Protein AF-A0A535PEY5-F1 (afdb_monomer)

Structure (mmCIF, N/CA/C/O backbone):
data_AF-A0A535PEY5-F1
#
_entry.id   AF-A0A535PEY5-F1
#
loop_
_atom_site.group_PDB
_atom_site.id
_atom_site.type_symbol
_atom_site.label_atom_id
_atom_site.label_alt_id
_atom_site.label_comp_id
_atom_site.label_asym_id
_atom_site.label_entity_id
_atom_site.label_seq_id
_atom_site.pdbx_PDB_ins_code
_atom_site.Cartn_x
_atom_site.Cartn_y
_atom_site.Cartn_z
_atom_site.occupancy
_atom_site.B_iso_or_equiv
_atom_site.auth_seq_id
_atom_site.auth_comp_id
_atom_site.auth_asym_id
_atom_site.auth_atom_id
_atom_site.pdbx_PDB_model_num
ATOM 1 N N . MET A 1 1 ? -4.919 7.114 -1.959 1.00 91.19 1 MET A N 1
ATOM 2 C CA . MET A 1 1 ? -4.422 6.263 -3.065 1.00 91.19 1 MET A CA 1
ATOM 3 C C . MET A 1 1 ? -2.919 6.456 -3.165 1.00 91.19 1 MET A C 1
ATOM 5 O O . MET A 1 1 ? -2.481 7.577 -2.942 1.00 91.19 1 MET A O 1
ATOM 9 N N . ASP A 1 2 ? -2.171 5.407 -3.493 1.00 95.12 2 ASP A N 1
ATOM 10 C CA . ASP A 1 2 ? -0.715 5.400 -3.679 1.00 95.12 2 ASP A CA 1
ATOM 11 C C . ASP A 1 2 ? -0.385 4.784 -5.051 1.00 95.12 2 ASP A C 1
ATOM 13 O O . ASP A 1 2 ? -0.748 3.637 -5.315 1.00 95.12 2 ASP A O 1
ATOM 17 N N . LEU A 1 3 ? 0.208 5.565 -5.959 1.00 94.94 3 LEU A N 1
ATOM 18 C CA . LEU A 1 3 ? 0.421 5.196 -7.365 1.00 94.94 3 LEU A CA 1
ATOM 19 C C . LEU A 1 3 ? 1.914 4.975 -7.616 1.00 94.94 3 LEU A C 1
ATOM 21 O O . LEU A 1 3 ? 2.681 5.934 -7.590 1.00 94.94 3 LEU A O 1
ATOM 25 N N . GLY A 1 4 ? 2.318 3.731 -7.879 1.00 92.50 4 GLY A N 1
ATOM 26 C CA . GLY A 1 4 ? 3.728 3.333 -7.832 1.00 92.50 4 GLY A CA 1
ATOM 27 C C . GLY A 1 4 ? 4.163 3.030 -6.400 1.00 92.50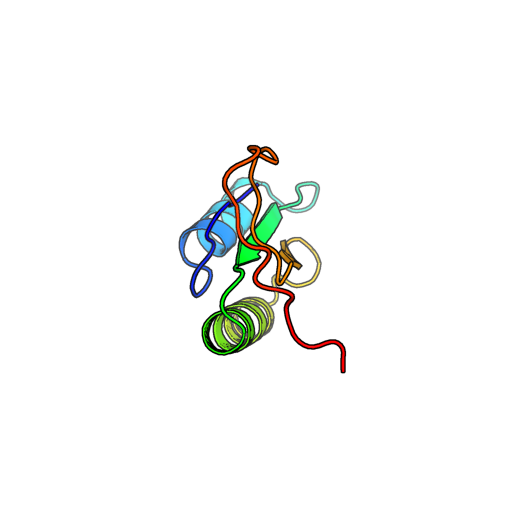 4 GLY A C 1
ATOM 28 O O . GLY A 1 4 ? 5.161 3.561 -5.919 1.00 92.50 4 GLY A O 1
ATOM 29 N N . ALA A 1 5 ? 3.380 2.197 -5.712 1.00 95.88 5 ALA A N 1
ATOM 30 C CA . ALA A 1 5 ? 3.544 1.894 -4.297 1.00 95.88 5 ALA A CA 1
ATOM 31 C C . ALA A 1 5 ? 4.890 1.224 -3.969 1.00 95.88 5 ALA A C 1
ATOM 33 O O . ALA A 1 5 ? 5.300 1.238 -2.805 1.00 95.88 5 ALA A O 1
ATOM 34 N N . ASN A 1 6 ? 5.602 0.672 -4.963 1.00 96.56 6 ASN A N 1
ATOM 35 C CA . ASN A 1 6 ? 6.876 -0.015 -4.788 1.00 96.56 6 ASN A CA 1
ATOM 36 C C . ASN A 1 6 ? 6.754 -1.059 -3.661 1.00 96.56 6 ASN A C 1
ATOM 38 O O . ASN A 1 6 ? 5.831 -1.863 -3.685 1.00 96.56 6 ASN A O 1
ATOM 42 N N . ILE A 1 7 ? 7.612 -1.020 -2.641 1.00 96.75 7 ILE A N 1
ATOM 43 C CA . ILE A 1 7 ? 7.544 -1.907 -1.470 1.00 96.75 7 ILE A CA 1
ATOM 44 C C . ILE A 1 7 ? 6.632 -1.391 -0.335 1.00 96.75 7 ILE A C 1
ATOM 46 O O . ILE A 1 7 ? 6.692 -1.907 0.776 1.00 96.75 7 ILE A O 1
ATOM 50 N N . GLY A 1 8 ? 5.805 -0.369 -0.565 1.00 94.88 8 GLY A N 1
ATOM 51 C CA . GLY A 1 8 ? 4.738 0.041 0.358 1.00 94.88 8 GLY A CA 1
ATOM 52 C C . GLY A 1 8 ? 5.084 1.117 1.385 1.00 94.88 8 GLY A C 1
ATOM 53 O O . GLY A 1 8 ? 4.304 1.318 2.310 1.00 94.88 8 GLY A O 1
ATOM 54 N N . LEU A 1 9 ? 6.204 1.837 1.247 1.00 95.88 9 LEU A N 1
ATOM 55 C CA . LEU A 1 9 ? 6.601 2.885 2.204 1.00 95.88 9 LEU A CA 1
ATOM 56 C C . LEU A 1 9 ? 5.501 3.945 2.399 1.00 95.88 9 LEU A C 1
ATOM 58 O O . LEU A 1 9 ? 5.098 4.231 3.526 1.00 95.88 9 LEU A O 1
ATOM 62 N N . THR A 1 10 ? 4.997 4.511 1.300 1.00 96.19 10 THR A N 1
ATOM 63 C CA . THR A 1 10 ? 3.971 5.563 1.342 1.00 96.19 10 THR A CA 1
ATOM 64 C C . THR A 1 10 ? 2.606 4.992 1.727 1.00 96.19 10 THR A C 1
ATOM 66 O O . THR A 1 10 ? 1.925 5.569 2.575 1.00 96.19 10 THR A O 1
ATOM 69 N N . ALA A 1 11 ? 2.222 3.836 1.176 1.00 95.38 11 ALA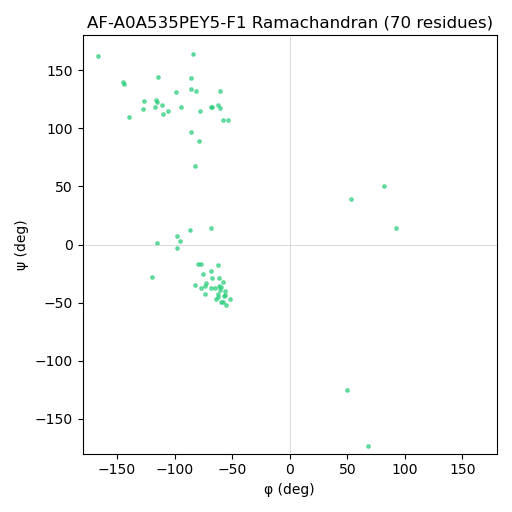 A N 1
ATOM 70 C CA . ALA A 1 11 ? 0.984 3.143 1.531 1.00 95.38 11 ALA A CA 1
ATOM 71 C C . ALA A 1 11 ? 0.880 2.828 3.037 1.00 95.38 11 ALA A C 1
ATOM 73 O O . ALA A 1 11 ? -0.166 3.073 3.642 1.00 95.38 11 ALA A O 1
ATOM 74 N N . LEU A 1 12 ? 1.959 2.344 3.661 1.00 94.38 12 LEU A N 1
ATOM 75 C CA . LEU A 1 12 ? 1.993 2.021 5.093 1.00 94.38 12 LEU A CA 1
ATOM 76 C C . LEU A 1 12 ? 2.026 3.271 5.981 1.00 94.38 12 LEU A C 1
ATOM 78 O O . LEU A 1 12 ? 1.380 3.302 7.030 1.00 94.38 12 LEU A O 1
ATOM 82 N N . ALA A 1 13 ? 2.711 4.333 5.551 1.00 94.06 13 ALA A N 1
ATOM 83 C CA . ALA A 1 13 ? 2.632 5.622 6.234 1.00 94.06 13 ALA A CA 1
ATOM 84 C C . ALA A 1 13 ? 1.197 6.184 6.197 1.00 94.06 13 ALA A C 1
ATOM 86 O O . ALA A 1 13 ? 0.680 6.656 7.212 1.00 94.06 13 ALA A O 1
ATOM 87 N N . ALA A 1 14 ? 0.523 6.076 5.047 1.00 92.06 14 ALA A N 1
ATOM 88 C CA . ALA A 1 14 ? -0.866 6.493 4.888 1.00 92.06 14 ALA A CA 1
ATOM 89 C C . ALA A 1 14 ? -1.824 5.649 5.742 1.00 92.06 14 ALA A C 1
ATOM 91 O O . ALA A 1 14 ? -2.748 6.211 6.323 1.00 92.06 14 ALA A O 1
ATOM 92 N N . PHE A 1 15 ? -1.582 4.342 5.884 1.00 89.69 15 PHE A N 1
ATOM 93 C CA . PHE A 1 15 ? -2.356 3.458 6.766 1.00 89.69 15 PHE A CA 1
ATOM 94 C C . PHE A 1 15 ? -2.464 4.015 8.195 1.00 89.69 15 PHE A C 1
ATOM 96 O O . PHE A 1 15 ? -3.563 4.098 8.741 1.00 89.69 15 PHE A O 1
ATOM 103 N N . SER A 1 16 ? -1.351 4.476 8.774 1.00 85.00 16 SER A N 1
ATOM 104 C CA . SER A 1 16 ? -1.364 5.065 10.122 1.00 85.00 16 SER A CA 1
ATOM 105 C C . SER A 1 16 ? -2.114 6.401 10.186 1.00 85.00 16 SER A C 1
ATOM 107 O O . SER A 1 16 ? -2.677 6.742 11.223 1.00 85.00 16 SER A O 1
ATOM 109 N N . ALA A 1 17 ? -2.140 7.157 9.087 1.00 91.44 17 ALA A N 1
ATOM 110 C CA . ALA A 1 17 ? -2.764 8.476 9.030 1.00 91.44 17 ALA A CA 1
ATOM 111 C C . ALA A 1 17 ? -4.285 8.431 8.802 1.00 91.44 17 ALA A C 1
ATOM 113 O O . ALA A 1 17 ? -5.001 9.285 9.319 1.00 91.44 17 ALA A O 1
ATOM 114 N N . VAL A 1 18 ? -4.789 7.464 8.026 1.00 92.69 18 VAL A N 1
ATOM 115 C CA . VAL A 1 18 ? -6.218 7.399 7.658 1.00 92.69 18 VAL A CA 1
ATOM 116 C C . VAL A 1 18 ? -7.109 6.807 8.758 1.00 92.69 18 VAL A C 1
ATOM 118 O O . VAL A 1 18 ? -8.324 7.002 8.734 1.00 92.69 18 VAL A O 1
ATOM 121 N N . GLY A 1 19 ? -6.515 6.120 9.737 1.00 85.56 19 GLY A N 1
ATOM 122 C CA . GLY A 1 19 ? -7.231 5.528 10.864 1.00 85.56 19 GLY A CA 1
ATOM 123 C C . GLY A 1 19 ? -8.147 4.350 10.484 1.00 85.56 19 GLY A C 1
ATOM 124 O O . GLY A 1 19 ? -8.150 3.899 9.340 1.00 85.56 19 GLY A O 1
ATOM 125 N N . PRO A 1 20 ? -8.950 3.837 11.436 1.00 82.81 20 PRO A N 1
ATOM 126 C CA . PRO A 1 20 ? -9.675 2.567 11.281 1.00 82.81 20 PRO A CA 1
ATOM 127 C C . PRO A 1 20 ? -10.799 2.572 10.239 1.00 82.81 20 PRO A C 1
ATOM 129 O O . PRO A 1 20 ? -11.206 1.513 9.778 1.00 82.81 20 PRO A O 1
ATOM 132 N N . SER A 1 21 ? -11.339 3.746 9.904 1.00 89.69 21 SER A N 1
ATOM 133 C CA . SER A 1 21 ? -12.385 3.905 8.885 1.00 89.69 21 SER A CA 1
ATOM 134 C C . SER A 1 21 ? -11.833 4.332 7.524 1.00 89.69 21 SER A C 1
ATOM 136 O O . SER A 1 21 ? -12.603 4.535 6.586 1.00 89.69 21 SER A O 1
ATOM 138 N N . GLY A 1 22 ? -10.524 4.561 7.435 1.00 94.25 22 GLY A N 1
ATOM 139 C CA . GLY A 1 22 ? -9.852 4.932 6.204 1.00 94.25 22 GLY A CA 1
ATOM 140 C C . GLY A 1 22 ? -9.497 3.721 5.351 1.00 94.25 22 GLY A C 1
ATOM 141 O O . GLY A 1 22 ? -9.489 2.593 5.832 1.00 94.25 22 GLY A O 1
ATOM 142 N N . HIS A 1 23 ? -9.178 3.964 4.079 1.00 96.69 23 HIS A N 1
ATOM 143 C CA . HIS A 1 23 ? -8.744 2.915 3.157 1.00 96.69 23 HIS A CA 1
ATOM 144 C C . HIS A 1 23 ? -7.682 3.432 2.185 1.00 96.69 23 HIS A C 1
ATOM 146 O O . HIS A 1 23 ? -7.788 4.544 1.654 1.00 96.69 23 HIS A O 1
ATOM 152 N N . VAL A 1 24 ? -6.654 2.629 1.927 1.00 97.50 24 VAL A N 1
ATOM 153 C CA . VAL A 1 24 ? -5.535 2.948 1.035 1.00 97.50 24 VAL A CA 1
ATOM 154 C C . VAL A 1 24 ? -5.526 1.967 -0.135 1.00 97.50 24 VAL A C 1
ATOM 156 O O . VAL A 1 24 ? -5.332 0.771 0.032 1.00 97.50 24 VAL A O 1
ATOM 159 N N . HIS A 1 25 ? -5.687 2.487 -1.350 1.00 97.81 25 HIS A N 1
ATOM 160 C CA . HIS A 1 25 ? -5.480 1.727 -2.587 1.00 97.81 25 HIS A CA 1
ATOM 161 C C . HIS A 1 25 ? -4.050 1.949 -3.085 1.00 97.81 25 HIS A C 1
ATOM 163 O O . HIS A 1 25 ? -3.709 3.099 -3.378 1.00 97.81 25 HIS A O 1
ATOM 169 N N . ALA A 1 26 ? -3.245 0.890 -3.171 1.00 97.88 26 ALA A N 1
ATOM 170 C CA . ALA A 1 26 ? -1.824 0.937 -3.524 1.00 97.88 26 ALA A CA 1
ATOM 171 C C . ALA A 1 26 ? -1.564 0.195 -4.844 1.00 97.88 26 ALA A C 1
ATOM 173 O O . ALA A 1 26 ? -1.919 -0.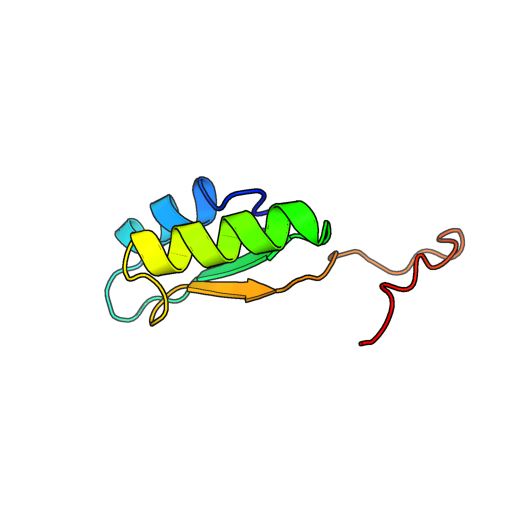971 -4.967 1.00 97.88 26 ALA A O 1
ATOM 174 N N . PHE A 1 27 ? -0.963 0.847 -5.837 1.00 98.19 27 PHE A N 1
ATOM 175 C CA . PHE A 1 27 ? -0.775 0.294 -7.184 1.00 98.19 27 PHE A CA 1
ATOM 176 C C . PHE A 1 27 ? 0.710 0.100 -7.486 1.00 98.19 27 PHE A C 1
ATOM 178 O O . PHE A 1 27 ? 1.456 1.074 -7.452 1.00 98.19 27 PHE A O 1
ATOM 185 N N . GLU A 1 28 ? 1.138 -1.116 -7.819 1.00 97.81 28 GLU A N 1
ATOM 186 C CA . GLU A 1 28 ? 2.521 -1.425 -8.208 1.00 97.81 28 GLU A CA 1
ATOM 187 C C . GLU A 1 28 ? 2.536 -2.429 -9.372 1.00 97.81 28 GLU A C 1
ATOM 189 O O . GLU A 1 28 ? 2.175 -3.589 -9.171 1.00 97.81 28 GLU A O 1
ATOM 194 N N . PRO A 1 29 ? 2.923 -2.030 -10.597 1.00 96.75 29 PRO A N 1
ATOM 195 C CA . PRO A 1 29 ? 2.852 -2.909 -11.762 1.00 96.75 29 PRO A CA 1
ATOM 196 C C . PRO A 1 29 ? 3.931 -3.992 -11.819 1.00 96.75 29 PRO A C 1
ATOM 198 O O . PRO A 1 29 ? 3.704 -5.019 -12.460 1.00 96.75 29 PRO A O 1
ATOM 201 N N . HIS A 1 30 ? 5.098 -3.809 -11.199 1.00 97.25 30 HIS A N 1
ATOM 202 C CA . HIS A 1 30 ? 6.183 -4.776 -11.317 1.00 97.25 30 HIS A CA 1
ATOM 203 C C . HIS A 1 30 ? 5.926 -5.999 -10.412 1.00 97.25 30 HIS A C 1
ATOM 205 O O . HIS A 1 30 ? 6.022 -5.867 -9.191 1.00 97.25 30 HIS A O 1
ATOM 211 N N . PRO A 1 31 ? 5.723 -7.223 -10.948 1.00 95.75 31 PRO A N 1
ATOM 212 C CA . PRO A 1 31 ? 5.254 -8.372 -10.158 1.00 95.75 31 PRO A CA 1
ATOM 213 C C . PRO A 1 31 ? 6.145 -8.719 -8.957 1.00 95.75 31 PRO A C 1
ATOM 215 O O . PRO A 1 31 ? 5.666 -8.882 -7.846 1.00 95.75 31 PRO A O 1
ATOM 218 N N . ARG A 1 32 ? 7.472 -8.725 -9.145 1.00 97.25 32 ARG A N 1
ATOM 219 C CA . ARG A 1 32 ? 8.417 -8.981 -8.040 1.00 97.25 32 ARG A CA 1
ATOM 220 C C . ARG A 1 32 ? 8.328 -7.935 -6.923 1.00 97.25 32 ARG A C 1
ATOM 222 O O . ARG A 1 32 ? 8.554 -8.260 -5.768 1.00 97.25 32 ARG A O 1
ATOM 229 N N . ILE A 1 33 ? 8.086 -6.672 -7.276 1.00 97.75 33 ILE A N 1
ATOM 230 C CA . ILE A 1 33 ? 8.013 -5.582 -6.298 1.00 97.75 33 ILE A CA 1
ATOM 231 C C . ILE A 1 33 ? 6.662 -5.641 -5.584 1.00 97.75 33 ILE A C 1
ATOM 233 O O . ILE A 1 33 ? 6.602 -5.476 -4.370 1.00 97.75 33 ILE A O 1
ATOM 237 N N . PHE A 1 34 ? 5.607 -5.984 -6.321 1.00 98.25 34 PHE A N 1
ATOM 238 C CA . PHE A 1 34 ? 4.286 -6.250 -5.775 1.00 98.25 34 PHE A CA 1
ATOM 239 C C . PHE A 1 34 ? 4.292 -7.356 -4.706 1.00 98.25 34 PHE A C 1
ATOM 241 O O . PHE A 1 34 ? 3.661 -7.190 -3.667 1.00 98.25 34 PHE A O 1
ATOM 248 N N . ASP A 1 35 ? 5.058 -8.436 -4.887 1.00 98.31 35 ASP A N 1
ATOM 249 C CA . ASP A 1 35 ? 5.184 -9.478 -3.855 1.00 98.31 35 ASP A CA 1
ATOM 250 C C . ASP A 1 35 ? 5.767 -8.919 -2.539 1.00 98.31 35 ASP A C 1
ATOM 252 O O . ASP A 1 35 ? 5.296 -9.251 -1.450 1.00 98.31 35 ASP A O 1
ATOM 256 N N . PHE A 1 36 ? 6.751 -8.013 -2.622 1.00 98.44 36 PHE A N 1
ATOM 257 C CA . PHE A 1 36 ? 7.284 -7.322 -1.441 1.00 98.44 36 PHE A CA 1
ATOM 258 C C . PHE A 1 36 ? 6.269 -6.356 -0.821 1.00 98.44 36 PHE A C 1
ATOM 260 O O . PHE A 1 36 ? 6.207 -6.254 0.403 1.00 98.44 36 PHE A O 1
ATOM 267 N N . LEU A 1 37 ? 5.462 -5.665 -1.634 1.00 98.38 37 LEU A N 1
ATOM 268 C CA . LEU A 1 37 ? 4.362 -4.824 -1.151 1.00 98.38 37 LEU A CA 1
ATOM 269 C C . LEU A 1 37 ? 3.366 -5.640 -0.324 1.00 98.38 37 LEU A C 1
ATOM 271 O O . LEU A 1 37 ? 3.035 -5.237 0.789 1.00 98.38 37 LEU A O 1
ATOM 275 N N . VAL A 1 38 ? 2.915 -6.783 -0.847 1.00 98.44 38 VAL A N 1
ATOM 276 C CA . VAL A 1 38 ? 1.981 -7.681 -0.150 1.00 98.44 38 VAL A CA 1
ATOM 277 C C . VAL A 1 38 ? 2.593 -8.168 1.161 1.00 98.44 38 VAL A C 1
ATOM 279 O O . VAL A 1 38 ? 1.983 -7.990 2.213 1.00 98.44 38 VAL A O 1
ATOM 282 N N . GLY A 1 39 ? 3.832 -8.670 1.126 1.00 98.25 39 GLY A N 1
ATOM 283 C CA . GLY A 1 39 ? 4.519 -9.125 2.337 1.00 98.25 39 GLY A CA 1
ATOM 284 C C . GLY A 1 39 ? 4.691 -8.019 3.385 1.00 98.25 39 GLY A C 1
ATOM 285 O O . GLY A 1 39 ? 4.545 -8.268 4.579 1.00 98.25 39 GLY A O 1
ATOM 286 N N . ASN A 1 40 ? 4.938 -6.776 2.964 1.00 97.94 40 ASN A N 1
ATOM 287 C CA . ASN A 1 40 ? 5.037 -5.643 3.883 1.00 97.94 40 ASN A CA 1
ATOM 288 C C . ASN A 1 40 ? 3.674 -5.220 4.453 1.00 97.94 40 ASN A C 1
ATOM 290 O O . ASN A 1 40 ? 3.617 -4.794 5.607 1.00 97.94 40 ASN A O 1
ATOM 294 N N . ILE A 1 41 ? 2.581 -5.352 3.696 1.00 97.81 41 ILE A N 1
ATOM 295 C CA . ILE A 1 41 ? 1.217 -5.135 4.204 1.00 97.81 41 ILE A CA 1
ATOM 296 C C . ILE A 1 41 ? 0.884 -6.174 5.283 1.00 97.81 41 ILE A C 1
ATOM 298 O O . ILE A 1 41 ? 0.439 -5.791 6.367 1.00 97.81 41 ILE A O 1
ATOM 302 N N . GLU A 1 42 ? 1.168 -7.452 5.022 1.00 97.88 42 GLU A N 1
AT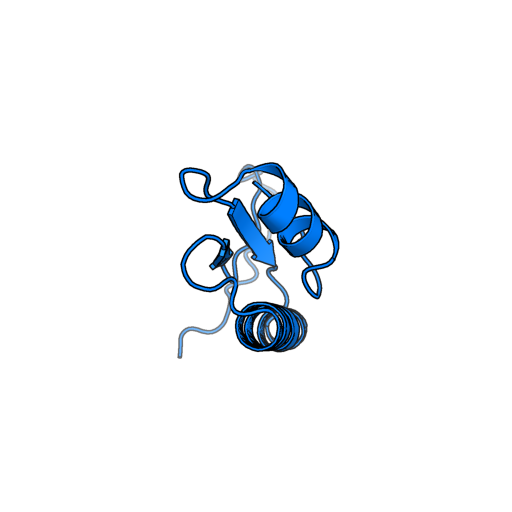OM 303 C CA . GLU A 1 42 ? 0.959 -8.554 5.973 1.00 97.88 42 GLU A CA 1
ATOM 304 C C . GLU A 1 42 ? 1.816 -8.387 7.237 1.00 97.88 42 GLU A C 1
ATOM 306 O O . GLU A 1 42 ? 1.324 -8.473 8.365 1.00 97.88 42 GLU A O 1
ATOM 311 N N . LEU A 1 43 ? 3.101 -8.049 7.073 1.00 97.38 43 LEU A N 1
ATOM 312 C CA . LEU A 1 43 ? 4.024 -7.820 8.190 1.00 97.38 43 LEU A CA 1
ATOM 313 C C . LEU A 1 43 ? 3.534 -6.712 9.138 1.00 97.38 43 LEU A C 1
ATOM 315 O O . LEU A 1 43 ? 3.774 -6.778 10.345 1.00 97.38 43 LEU A O 1
ATOM 319 N N . ASN A 1 44 ? 2.838 -5.708 8.601 1.00 94.88 44 ASN A N 1
ATOM 320 C CA . ASN A 1 44 ? 2.310 -4.575 9.362 1.00 94.88 44 ASN A CA 1
ATOM 321 C C . ASN A 1 44 ? 0.846 -4.748 9.790 1.00 94.88 44 ASN A C 1
ATOM 323 O O . ASN A 1 44 ? 0.297 -3.835 10.410 1.00 94.88 44 ASN A O 1
ATOM 327 N N . ARG A 1 45 ? 0.219 -5.898 9.504 1.00 95.31 45 ARG A N 1
ATOM 328 C CA . ARG A 1 45 ? -1.204 -6.161 9.778 1.00 95.31 45 ARG A CA 1
ATOM 329 C C . ARG A 1 45 ? -2.131 -5.085 9.203 1.00 95.31 45 ARG A C 1
ATOM 331 O O . ARG A 1 45 ? -3.067 -4.624 9.862 1.00 95.31 45 ARG A O 1
ATOM 338 N N . ALA A 1 46 ? -1.800 -4.611 8.006 1.00 95.56 46 ALA A N 1
ATOM 339 C CA . ALA A 1 46 ? -2.501 -3.518 7.345 1.00 95.56 46 ALA A CA 1
ATOM 340 C C . ALA A 1 46 ? -3.533 -4.012 6.312 1.00 95.56 46 ALA A C 1
ATOM 342 O O . ALA A 1 46 ? -4.112 -3.199 5.594 1.00 95.56 46 ALA A O 1
ATOM 343 N N . GLU A 1 47 ? -3.796 -5.320 6.233 1.00 95.50 47 GLU A N 1
ATOM 344 C CA . GLU A 1 47 ? -4.632 -5.969 5.211 1.00 95.50 47 GLU A CA 1
ATOM 345 C C . GLU A 1 47 ? -6.081 -5.467 5.221 1.00 95.50 47 GLU A C 1
ATOM 347 O O . GLU A 1 47 ? -6.749 -5.447 4.189 1.00 95.50 47 GLU A O 1
ATOM 352 N N . THR A 1 48 ? -6.581 -5.037 6.382 1.00 94.38 48 THR A N 1
ATOM 353 C CA . THR A 1 48 ? -7.950 -4.522 6.517 1.00 94.38 48 THR A CA 1
ATOM 354 C C . THR A 1 48 ? -8.114 -3.096 5.990 1.00 94.38 48 THR A C 1
ATOM 356 O O . THR A 1 48 ? -9.243 -2.666 5.784 1.00 94.38 48 THR A O 1
ATOM 359 N N . VAL A 1 49 ? -7.014 -2.359 5.800 1.00 95.62 49 VAL A N 1
ATOM 360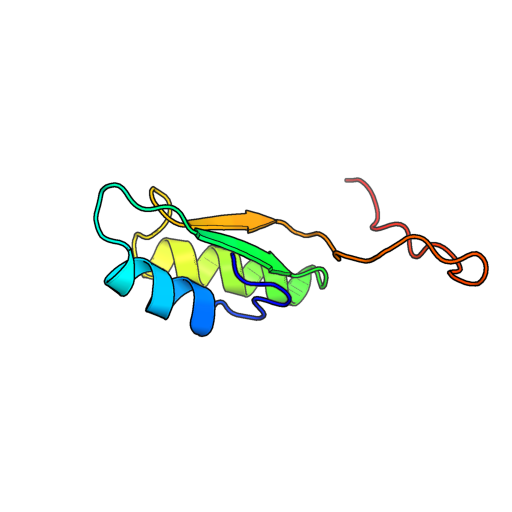 C CA . VAL A 1 49 ? -7.012 -0.933 5.417 1.00 95.62 49 VAL A CA 1
ATOM 361 C C . VAL A 1 49 ? -6.309 -0.700 4.079 1.00 95.62 49 VAL A C 1
ATOM 363 O O . VAL A 1 49 ? -6.626 0.257 3.377 1.00 95.62 49 VAL A O 1
ATOM 366 N N . VAL A 1 50 ? -5.346 -1.540 3.700 1.00 97.19 50 VAL A N 1
ATOM 367 C CA . VAL A 1 50 ? -4.550 -1.377 2.480 1.00 97.19 50 VAL A CA 1
ATOM 368 C C . VAL A 1 50 ? -4.910 -2.468 1.478 1.00 97.19 50 VAL A C 1
ATOM 370 O O . VAL A 1 50 ? -4.714 -3.651 1.735 1.00 97.19 50 VAL A O 1
ATOM 373 N N . THR A 1 51 ? -5.388 -2.073 0.296 1.00 98.12 51 THR A N 1
ATOM 374 C CA . THR A 1 51 ? -5.597 -2.987 -0.836 1.00 98.12 51 THR A CA 1
ATOM 375 C C . THR A 1 51 ? -4.522 -2.765 -1.901 1.00 98.12 51 THR A C 1
ATOM 377 O O . THR A 1 51 ? -4.491 -1.686 -2.506 1.00 98.12 51 THR A O 1
ATOM 380 N N . PRO A 1 52 ? -3.654 -3.761 -2.156 1.00 98.12 52 PRO A N 1
ATOM 381 C CA . PRO A 1 52 ? -2.651 -3.687 -3.207 1.00 98.12 52 PRO A CA 1
ATOM 382 C C . PRO A 1 52 ? -3.222 -4.138 -4.567 1.00 98.12 52 PRO A C 1
ATOM 384 O O . PRO A 1 52 ? -4.001 -5.086 -4.652 1.00 98.12 52 PRO A O 1
ATOM 387 N N . TYR A 1 53 ? -2.799 -3.483 -5.649 1.00 98.25 53 TYR A N 1
ATOM 388 C CA . TYR A 1 53 ? -3.145 -3.804 -7.037 1.00 98.25 53 TYR A CA 1
ATOM 389 C C . TYR A 1 53 ? -1.880 -3.965 -7.885 1.00 98.25 53 TYR A C 1
ATOM 391 O O . TYR A 1 53 ? -1.083 -3.029 -7.990 1.00 98.25 53 TYR A O 1
ATOM 399 N N . ASN A 1 54 ? -1.712 -5.117 -8.544 1.00 97.56 54 ASN A N 1
ATOM 400 C CA . ASN A 1 54 ? -0.618 -5.326 -9.494 1.00 97.56 54 ASN A CA 1
ATOM 401 C C . ASN A 1 54 ? -0.975 -4.739 -10.872 1.00 97.56 54 ASN A C 1
ATOM 403 O O . ASN A 1 54 ? -1.249 -5.464 -11.825 1.00 97.56 54 ASN A O 1
ATOM 407 N N . LEU A 1 55 ? -1.076 -3.407 -10.945 1.00 95.94 55 LEU A N 1
ATOM 408 C CA . LEU A 1 55 ? -1.574 -2.673 -12.111 1.00 95.94 55 LEU A CA 1
ATOM 409 C C . LEU A 1 55 ? -0.826 -1.346 -12.296 1.00 95.94 55 LEU A C 1
ATOM 411 O O . LEU A 1 55 ? -0.588 -0.620 -11.333 1.00 95.94 55 LEU A O 1
ATOM 415 N N . ALA A 1 56 ? -0.524 -0.998 -13.549 1.00 92.56 56 ALA A N 1
ATOM 416 C CA . ALA A 1 56 ? -0.091 0.345 -13.926 1.00 92.56 56 ALA A CA 1
ATOM 417 C C . ALA A 1 56 ? -1.315 1.232 -14.192 1.00 92.56 56 ALA A C 1
ATOM 419 O O . ALA A 1 56 ? -2.225 0.830 -14.919 1.00 92.56 56 ALA A O 1
ATOM 420 N N . LEU A 1 57 ? -1.325 2.452 -13.650 1.00 90.94 57 LEU A N 1
ATOM 421 C CA . LEU A 1 57 ? -2.330 3.455 -13.996 1.00 90.94 57 LEU A CA 1
ATOM 422 C C . LEU A 1 57 ? -1.764 4.432 -15.019 1.00 90.94 57 LEU A C 1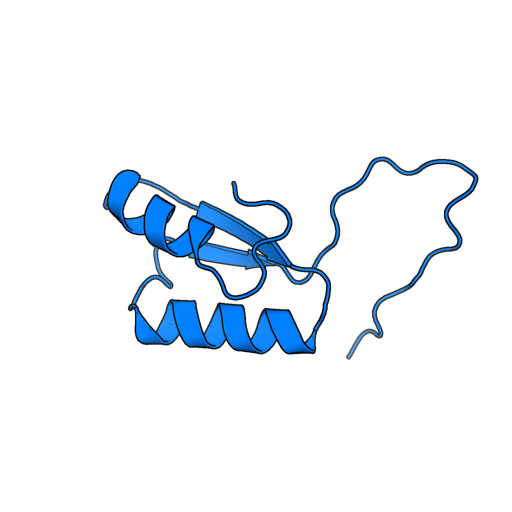
ATOM 424 O O . LEU A 1 57 ? -0.686 4.992 -14.842 1.00 90.94 57 LEU A O 1
ATOM 428 N N . GLY A 1 58 ? -2.528 4.669 -16.075 1.00 88.38 58 GLY A N 1
ATOM 429 C CA . GLY A 1 58 ? -2.167 5.602 -17.125 1.00 88.38 58 GLY A CA 1
ATOM 430 C C . GLY A 1 58 ? -3.370 5.905 -17.998 1.00 88.38 58 GLY A C 1
ATOM 431 O O . GLY A 1 58 ? -4.370 5.184 -17.996 1.00 88.38 58 GLY A O 1
ATOM 432 N N . ARG A 1 59 ? -3.283 7.000 -18.747 1.00 87.62 59 ARG A N 1
ATOM 433 C CA . ARG A 1 59 ? -4.240 7.262 -19.814 1.00 87.62 59 ARG A CA 1
ATOM 434 C C . ARG A 1 59 ? -3.794 6.455 -21.033 1.00 87.62 59 ARG A C 1
ATOM 436 O O . ARG A 1 59 ? -2.628 6.578 -21.390 1.00 87.62 59 ARG A O 1
ATOM 443 N N . PRO A 1 60 ? -4.684 5.705 -21.700 1.00 72.50 60 PRO A N 1
ATOM 444 C CA . PRO A 1 60 ? -4.330 5.079 -22.963 1.00 72.50 60 PRO A CA 1
ATOM 445 C C . PRO A 1 60 ? -3.965 6.174 -23.967 1.00 72.50 60 PRO A C 1
ATOM 447 O O . PRO A 1 60 ? -4.802 7.027 -24.295 1.00 72.50 60 PRO A O 1
ATOM 450 N N . CYS A 1 61 ? -2.722 6.180 -24.437 1.00 62.72 61 CYS A N 1
ATOM 451 C CA . CYS A 1 61 ? -2.285 7.039 -25.521 1.00 62.72 61 CYS A CA 1
ATOM 452 C C . CYS A 1 61 ? -1.899 6.167 -26.726 1.00 62.72 61 CYS A C 1
ATOM 454 O O . CYS A 1 61 ? -1.442 5.036 -26.596 1.00 62.72 61 CYS A O 1
ATOM 456 N N . ARG A 1 62 ? -2.180 6.641 -27.949 1.00 59.81 62 ARG A N 1
ATOM 457 C CA . ARG A 1 62 ? -2.115 5.824 -29.185 1.00 59.81 62 ARG A CA 1
ATOM 458 C C . ARG A 1 62 ? -0.689 5.398 -29.598 1.00 59.81 62 ARG A C 1
ATOM 460 O O . ARG A 1 62 ? -0.505 4.970 -30.730 1.00 59.81 62 ARG A O 1
ATOM 467 N N . HIS A 1 63 ? 0.300 5.533 -28.718 1.00 58.97 63 HIS A N 1
ATOM 468 C CA . HIS A 1 63 ? 1.680 5.082 -28.911 1.00 58.97 63 HIS A CA 1
ATOM 469 C C . HIS A 1 63 ? 2.107 3.971 -27.936 1.00 58.97 63 HIS A C 1
ATOM 471 O O . HIS A 1 63 ? 3.241 3.502 -28.011 1.00 58.97 63 HIS A O 1
ATOM 477 N N . ASP A 1 64 ? 1.209 3.512 -27.062 1.00 56.12 64 ASP A N 1
ATOM 478 C CA . ASP A 1 64 ? 1.540 2.537 -26.028 1.00 56.12 64 ASP A CA 1
ATOM 479 C C . ASP A 1 64 ? 1.431 1.122 -26.608 1.00 56.12 64 ASP A C 1
ATOM 481 O O . ASP A 1 64 ? 0.344 0.552 -26.706 1.00 56.12 64 ASP A O 1
ATOM 485 N N . LEU A 1 65 ? 2.564 0.550 -27.026 1.00 51.16 65 LEU A N 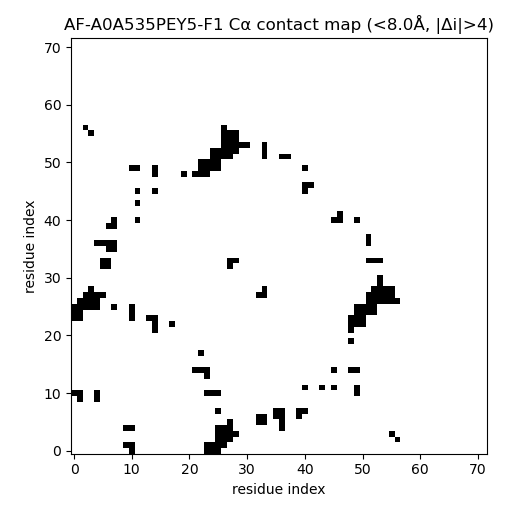1
ATOM 486 C CA . LEU A 1 65 ? 2.678 -0.892 -27.244 1.00 51.16 65 LEU A CA 1
ATOM 487 C C . LEU A 1 65 ? 2.342 -1.580 -25.915 1.00 51.16 65 LEU A C 1
ATOM 489 O O . LEU A 1 65 ? 3.097 -1.498 -24.948 1.00 51.16 65 LEU A O 1
ATOM 493 N N . SER A 1 66 ? 1.170 -2.204 -25.861 1.00 52.66 66 SER A N 1
ATOM 494 C CA . SER A 1 66 ? 0.619 -2.893 -24.699 1.00 52.66 66 SER A CA 1
ATOM 495 C C . SER A 1 66 ? 1.601 -3.931 -24.152 1.00 52.66 66 SER A C 1
ATOM 497 O O . SER A 1 66 ? 1.782 -4.993 -24.745 1.00 52.66 66 SER A O 1
ATOM 499 N N . TYR A 1 67 ? 2.213 -3.644 -23.002 1.00 53.53 67 TYR A N 1
ATOM 500 C CA . TYR A 1 67 ? 2.847 -4.669 -22.180 1.00 53.53 67 TYR A CA 1
ATOM 501 C C . TYR A 1 67 ? 1.733 -5.377 -21.404 1.00 53.53 67 TYR A C 1
ATOM 503 O O . TYR A 1 67 ? 1.317 -4.935 -20.334 1.00 53.53 67 TYR A O 1
ATOM 511 N N . GLU A 1 68 ? 1.167 -6.428 -21.995 1.00 55.09 68 GLU A N 1
ATOM 512 C CA . GLU A 1 68 ? 0.219 -7.288 -21.291 1.00 55.09 68 GLU A CA 1
ATOM 513 C C . GLU A 1 68 ? 0.966 -8.048 -20.187 1.00 55.09 68 GLU A C 1
ATOM 515 O O . GLU A 1 68 ? 1.890 -8.818 -20.454 1.00 55.09 68 GLU A O 1
ATOM 520 N N . LEU A 1 69 ? 0.575 -7.827 -18.928 1.00 52.34 69 LEU A N 1
ATOM 521 C CA . LEU A 1 69 ? 0.999 -8.682 -17.822 1.00 52.34 69 LEU A CA 1
ATOM 522 C C . LEU A 1 69 ? 0.505 -10.115 -18.100 1.00 52.34 69 LEU A C 1
ATOM 524 O O . LEU A 1 69 ? -0.671 -10.291 -18.439 1.00 52.34 69 LEU A O 1
ATOM 528 N N . PRO A 1 70 ? 1.365 -11.141 -17.966 1.00 40.44 70 PRO A N 1
ATOM 529 C CA . PRO A 1 70 ? 0.972 -12.515 -18.237 1.00 40.44 70 PRO A CA 1
ATOM 530 C C . PRO A 1 70 ? -0.135 -12.929 -17.265 1.00 40.44 70 PRO A C 1
ATOM 532 O O . PRO A 1 70 ? 0.053 -12.911 -16.047 1.00 40.44 70 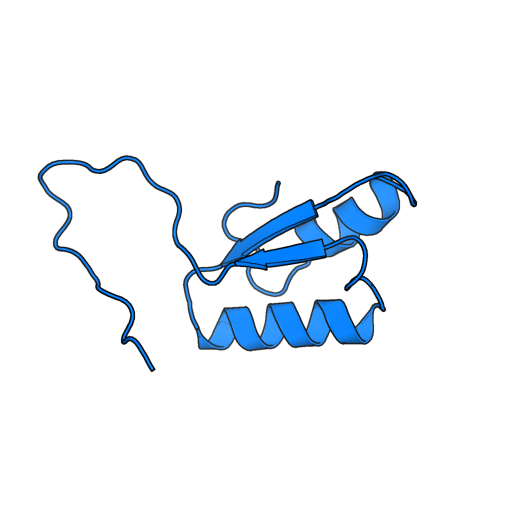PRO A O 1
ATOM 535 N N . ARG A 1 71 ? -1.295 -13.304 -17.812 1.00 43.84 71 ARG A N 1
ATOM 536 C CA . ARG A 1 71 ? -2.384 -13.897 -17.031 1.00 43.84 71 ARG A CA 1
ATOM 537 C C . ARG A 1 71 ? -1.936 -15.287 -16.572 1.00 43.84 71 ARG A C 1
ATOM 539 O O . ARG A 1 71 ? -1.614 -16.123 -17.415 1.00 43.84 71 ARG A O 1
ATOM 546 N N . ARG A 1 72 ? -1.862 -15.496 -15.257 1.00 52.25 72 ARG A N 1
ATOM 547 C CA . ARG A 1 72 ? -1.822 -16.835 -14.655 1.00 52.25 72 ARG A CA 1
ATOM 548 C C . ARG A 1 72 ? -3.231 -17.392 -14.539 1.00 52.25 72 ARG A C 1
ATOM 550 O O . ARG A 1 72 ? -4.153 -16.572 -14.327 1.00 52.25 72 ARG A O 1
#

pLDDT: mean 87.72, std 16.17, range [40.44, 98.44]

Foldseek 3Di:
DAAQCQLNPPVVVVLVVQPDPAAAEHEHQDVVSLVNNVVVCVVSVVVNHYDYHNDHDDDDDPPDPDPDDDDD

Nearest PDB structures (foldseek):
  3eey-assembly4_I  TM=9.350E-01  e=1.311E-01  Acetivibrio thermocellus ATCC 27405
  6i3d-assembly1_A  TM=9.353E-01  e=1.499E-01  Homo sapiens
  7cvu-assembly1_A  TM=9.300E-01  e=1.713E-01  Niastella koreensis GR20-10
  3eey-assembly5_G  TM=9.342E-01  e=5.334E-01  Acetivibrio thermocellus ATCC 27405
  8ftv-assembly1_A-2  TM=9.187E-01  e=4.989E-01  Streptomyces griseoviridis

Solvent-accessible surface area (backbone atoms only — not comparable to full-atom values): 4389 Å² total; per-residue (Å²): 112,32,85,68,27,46,60,27,67,64,46,56,55,46,54,72,72,51,45,96,89,33,72,36,47,28,21,20,53,52,66,76,42,31,54,44,21,52,51,45,33,59,76,65,70,35,64,92,39,45,48,82,40,82,41,78,88,77,79,95,52,104,79,67,79,80,80,74,76,83,84,128

Secondary structure (DSSP, 8-state):
-EES-TTSHHHHHHHHHH-TT--EEEE---HHHHHHHHHHHHHTT-TTTEEEE--------TT----PPPP-

Sequence (72 aa):
MDLGANIGLTAL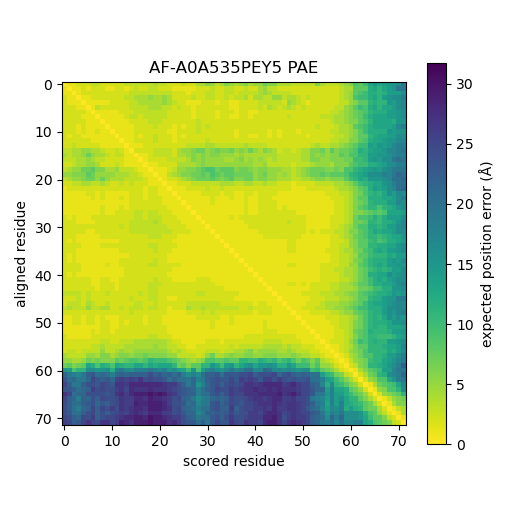AAFSAVGPSGHVHAFEPHPRIFDFLVGNIELNRAETVVTPYNLALGRPCRHDLSYELPRR

Mean predicted aligned error: 6.67 Å

Radius of gyration: 13.33 Å; Cα contacts (8 Å, |Δi|>4): 100; chains: 1; bounding box: 21×25×40 Å